Protein AF-A0A8I1V4I6-F1 (afdb_monomer)

Radius of gyration: 26.71 Å; Cα contacts (8 Å, |Δi|>4): 12; chains: 1; bounding box: 39×11×85 Å

Foldseek 3Di:
DVVVCCLVPPPVNVVVVVVVVVVVVVVVVVVVVCVVVVPDDDDCDVVNVVVVVVVVPDDDDD

Structure (mmCIF, N/CA/C/O backbone):
data_AF-A0A8I1V4I6-F1
#
_entry.id   AF-A0A8I1V4I6-F1
#
loop_
_atom_site.group_PDB
_atom_site.id
_atom_site.type_symbol
_atom_site.label_atom_id
_atom_site.label_alt_id
_atom_site.label_comp_id
_atom_site.label_asym_id
_atom_site.label_entity_id
_atom_site.label_seq_id
_atom_site.pdbx_PDB_ins_code
_atom_site.Cartn_x
_atom_site.Cartn_y
_atom_site.Cartn_z
_atom_site.occupancy
_atom_site.B_iso_or_equiv
_atom_site.auth_seq_id
_atom_site.auth_comp_id
_atom_site.auth_asym_id
_atom_site.auth_atom_id
_atom_site.pdbx_PDB_model_num
ATOM 1 N N . MET A 1 1 ? 1.489 1.231 -25.434 1.00 54.44 1 MET A N 1
ATOM 2 C CA . MET A 1 1 ? 1.794 0.597 -24.132 1.00 54.44 1 MET A CA 1
ATOM 3 C C . MET A 1 1 ? 3.313 0.503 -23.902 1.00 54.44 1 MET A C 1
ATOM 5 O O . MET A 1 1 ? 3.825 -0.585 -23.697 1.00 54.44 1 MET A O 1
ATOM 9 N N . LYS A 1 2 ? 4.064 1.616 -23.967 1.00 67.44 2 LYS A N 1
ATOM 10 C CA . LYS A 1 2 ? 5.517 1.605 -23.682 1.00 67.44 2 LYS A CA 1
ATOM 11 C C . LYS A 1 2 ? 5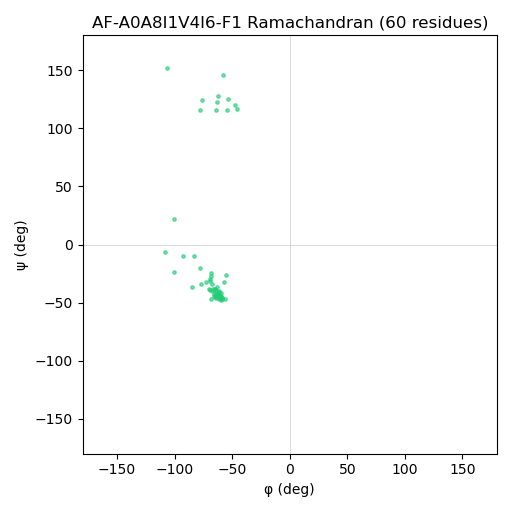.810 1.727 -22.181 1.00 67.44 2 LYS A C 1
ATOM 13 O O . LYS A 1 2 ? 6.667 1.022 -21.687 1.00 67.44 2 LYS A O 1
ATOM 18 N N . LEU A 1 3 ? 5.005 2.511 -21.458 1.00 71.19 3 LEU A N 1
ATOM 19 C CA . LEU A 1 3 ? 5.167 2.764 -20.020 1.00 71.19 3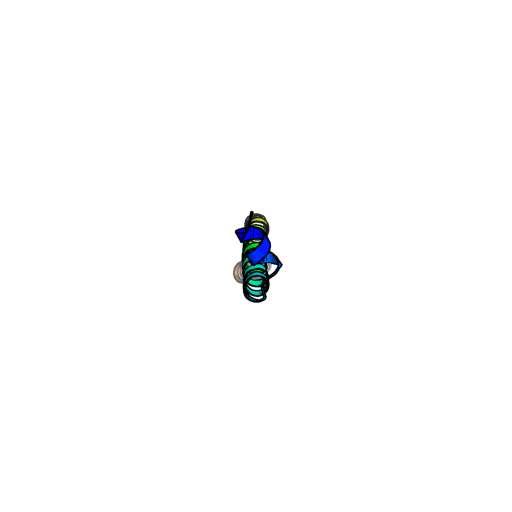 LEU A CA 1
ATOM 20 C C . LEU A 1 3 ? 5.038 1.522 -19.136 1.00 71.19 3 LEU A C 1
ATOM 22 O O . LEU A 1 3 ? 5.862 1.330 -18.258 1.00 71.19 3 LEU A O 1
ATOM 26 N N . LEU A 1 4 ? 4.030 0.674 -19.364 1.00 71.12 4 LEU A N 1
ATOM 27 C CA . LEU A 1 4 ? 3.901 -0.575 -18.603 1.00 71.12 4 LEU A CA 1
ATOM 28 C C . LEU A 1 4 ? 5.078 -1.512 -18.893 1.00 71.12 4 LEU A C 1
ATOM 30 O O . LEU A 1 4 ? 5.594 -2.139 -17.979 1.00 71.12 4 LEU A O 1
ATOM 34 N N . ASN A 1 5 ? 5.539 -1.561 -20.145 1.00 69.06 5 ASN A N 1
ATOM 35 C CA . ASN A 1 5 ? 6.687 -2.381 -20.513 1.00 69.06 5 ASN A CA 1
ATOM 36 C C . ASN A 1 5 ? 7.990 -1.829 -19.912 1.00 69.06 5 ASN A C 1
ATOM 38 O O . ASN A 1 5 ? 8.776 -2.603 -19.394 1.00 69.06 5 ASN A O 1
ATOM 42 N N . ASP A 1 6 ? 8.187 -0.508 -19.873 1.00 72.19 6 ASP A N 1
ATOM 43 C CA . ASP A 1 6 ? 9.309 0.111 -19.152 1.00 72.19 6 ASP A CA 1
ATOM 44 C C . ASP A 1 6 ? 9.235 -0.158 -17.644 1.00 72.19 6 ASP A C 1
ATOM 46 O O . ASP A 1 6 ? 10.259 -0.413 -17.015 1.00 72.19 6 ASP A O 1
ATOM 50 N N . LEU A 1 7 ? 8.032 -0.172 -17.059 1.00 74.75 7 LEU A N 1
ATOM 51 C CA . LEU A 1 7 ? 7.840 -0.430 -15.632 1.00 74.75 7 LEU A CA 1
ATOM 52 C C . LEU A 1 7 ? 8.144 -1.885 -15.242 1.00 74.75 7 LEU A C 1
ATOM 54 O O . LEU A 1 7 ? 8.572 -2.126 -14.123 1.00 74.75 7 LEU A O 1
ATOM 58 N N . PHE A 1 8 ? 7.955 -2.852 -16.142 1.00 71.56 8 PHE A N 1
ATOM 59 C CA . PHE A 1 8 ? 8.246 -4.266 -15.868 1.00 71.56 8 PHE A CA 1
ATOM 60 C C . PHE A 1 8 ? 9.583 -4.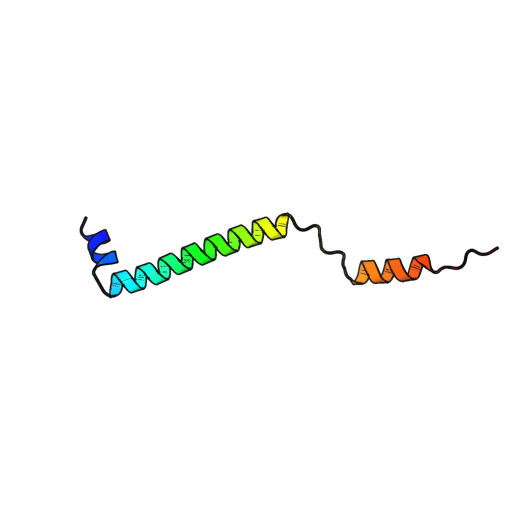756 -16.441 1.00 71.56 8 PHE A C 1
ATOM 62 O O . PHE A 1 8 ? 10.114 -5.748 -15.953 1.00 71.56 8 PHE A O 1
ATOM 69 N N . SER A 1 9 ? 10.123 -4.108 -17.477 1.00 72.62 9 SER A N 1
ATOM 70 C CA . SER A 1 9 ? 11.302 -4.587 -18.216 1.00 72.62 9 SER A CA 1
ATOM 71 C C . SER A 1 9 ? 12.581 -3.785 -17.969 1.00 72.62 9 SER A C 1
ATOM 73 O O . SER A 1 9 ? 13.629 -4.200 -18.453 1.00 72.62 9 SER A O 1
ATOM 75 N N . THR A 1 10 ? 12.530 -2.668 -17.236 1.00 77.31 10 THR A N 1
ATOM 76 C CA . THR A 1 10 ? 13.736 -1.915 -16.850 1.00 77.31 10 THR A CA 1
ATOM 77 C C . THR A 1 10 ? 14.061 -2.090 -15.368 1.00 77.31 10 THR A C 1
ATOM 79 O O . THR A 1 10 ? 13.162 -2.256 -14.539 1.00 77.31 10 THR A O 1
ATOM 82 N N . ASP A 1 11 ? 15.344 -1.983 -15.013 1.00 75.12 11 ASP A N 1
ATOM 83 C CA . ASP A 1 11 ? 15.815 -2.042 -13.619 1.00 75.12 11 ASP A CA 1
ATOM 84 C C . ASP A 1 11 ? 15.157 -0.968 -12.729 1.00 75.12 11 ASP A C 1
ATOM 86 O O . ASP A 1 11 ? 14.866 -1.200 -11.553 1.00 75.12 11 ASP A O 1
ATOM 90 N N . TYR A 1 12 ? 14.848 0.198 -13.309 1.00 74.12 12 TYR A N 1
ATOM 91 C CA . TYR A 1 12 ? 14.124 1.285 -12.641 1.00 74.12 12 TYR A CA 1
ATOM 92 C C . TYR A 1 12 ? 12.654 0.942 -12.386 1.00 74.12 12 TYR A C 1
ATOM 94 O O . TYR A 1 12 ? 12.099 1.280 -11.338 1.00 74.12 12 TYR A O 1
ATOM 102 N N . GLY A 1 13 ? 12.029 0.249 -13.335 1.00 82.25 13 GLY A N 1
ATOM 103 C CA . GLY A 1 13 ? 10.664 -0.233 -13.217 1.00 82.25 13 GLY A CA 1
ATOM 104 C C . GLY A 1 13 ? 10.505 -1.253 -12.089 1.00 82.25 13 GLY A C 1
ATOM 105 O O . GLY A 1 13 ? 9.611 -1.115 -11.253 1.00 82.25 13 GLY A O 1
ATOM 106 N N . LEU A 1 14 ? 11.439 -2.202 -11.981 1.00 82.62 14 LEU A N 1
ATOM 107 C CA . LEU A 1 14 ? 11.437 -3.198 -10.908 1.00 82.62 14 LEU A CA 1
ATOM 108 C C . LEU A 1 14 ? 11.575 -2.555 -9.517 1.00 82.62 14 LEU A C 1
ATOM 110 O O . LEU A 1 14 ? 10.825 -2.901 -8.603 1.00 82.62 14 LEU A O 1
ATOM 114 N N . MET A 1 15 ? 12.466 -1.567 -9.366 1.00 86.12 15 MET A N 1
ATOM 115 C CA . MET A 1 15 ? 12.574 -0.775 -8.131 1.00 86.12 15 MET A CA 1
ATOM 116 C C . MET A 1 15 ? 11.267 -0.041 -7.795 1.00 86.12 15 MET A C 1
ATOM 118 O O . MET A 1 15 ? 10.828 -0.038 -6.642 1.00 86.12 15 MET A O 1
ATOM 122 N N . SER A 1 16 ? 10.605 0.536 -8.802 1.00 85.94 16 SER A N 1
ATOM 123 C CA . SER A 1 16 ? 9.307 1.194 -8.631 1.00 85.94 16 SER A CA 1
ATOM 124 C C . SER A 1 16 ? 8.211 0.209 -8.204 1.00 85.94 16 SER A C 1
ATOM 126 O O . SER A 1 16 ? 7.457 0.507 -7.279 1.00 85.94 16 SER A O 1
ATOM 128 N N . ILE A 1 17 ? 8.158 -0.989 -8.795 1.00 89.19 17 ILE A N 1
ATOM 129 C CA . ILE A 1 17 ? 7.188 -2.040 -8.445 1.00 89.19 17 ILE A CA 1
ATOM 130 C C . ILE A 1 17 ? 7.353 -2.492 -6.997 1.00 89.19 17 ILE A C 1
ATOM 132 O O . ILE A 1 17 ? 6.351 -2.671 -6.308 1.00 89.19 17 ILE A O 1
ATOM 136 N N . ILE A 1 18 ? 8.588 -2.643 -6.512 1.00 90.12 18 ILE A N 1
ATOM 137 C CA . IL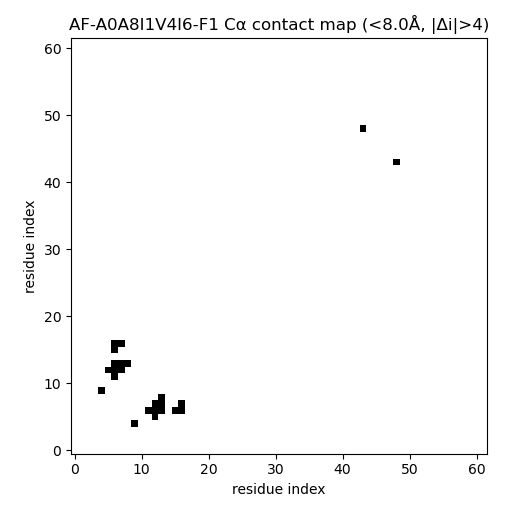E A 1 18 ? 8.844 -2.991 -5.108 1.00 90.12 18 ILE A CA 1
ATOM 138 C C . ILE A 1 18 ? 8.292 -1.898 -4.185 1.00 90.12 18 ILE A C 1
ATOM 140 O O . ILE A 1 18 ? 7.591 -2.206 -3.219 1.00 90.12 18 ILE A O 1
ATOM 144 N N . GLY A 1 19 ? 8.543 -0.625 -4.505 1.00 90.94 19 GLY A N 1
ATOM 145 C CA . GLY A 1 19 ? 7.994 0.505 -3.754 1.00 90.94 19 GLY A CA 1
ATOM 146 C C . GLY A 1 19 ? 6.463 0.538 -3.770 1.00 90.94 19 GLY A C 1
ATOM 147 O O . GLY A 1 19 ? 5.836 0.656 -2.720 1.00 90.94 19 GLY A O 1
ATOM 148 N N . ILE A 1 20 ? 5.848 0.368 -4.942 1.00 92.12 20 ILE A N 1
ATOM 149 C CA . ILE A 1 20 ? 4.386 0.328 -5.102 1.00 92.12 20 ILE A CA 1
ATOM 150 C C . ILE A 1 20 ? 3.792 -0.856 -4.329 1.00 92.12 20 ILE A C 1
ATOM 152 O O . ILE A 1 20 ? 2.819 -0.687 -3.595 1.00 92.12 20 ILE A O 1
ATOM 156 N N . GLY A 1 21 ? 4.399 -2.039 -4.430 1.00 94.19 21 GLY A N 1
ATOM 157 C CA . GLY A 1 21 ? 3.995 -3.228 -3.685 1.00 94.19 21 GLY A CA 1
ATOM 158 C C . GLY A 1 21 ? 4.066 -3.004 -2.176 1.00 94.19 21 GLY A C 1
ATOM 159 O O . GLY A 1 21 ? 3.113 -3.315 -1.465 1.00 94.19 21 GLY A O 1
ATOM 160 N N . PHE A 1 22 ? 5.142 -2.384 -1.686 1.00 94.88 22 PHE A N 1
ATOM 161 C CA . PHE A 1 22 ? 5.275 -2.022 -0.277 1.00 94.88 22 PHE A CA 1
ATOM 162 C C . PHE A 1 22 ? 4.191 -1.034 0.175 1.00 94.88 22 PHE A C 1
ATOM 164 O O . PHE A 1 22 ? 3.577 -1.243 1.223 1.00 94.88 22 PHE A O 1
ATOM 171 N N . MET A 1 23 ? 3.898 -0.003 -0.626 1.00 95.75 23 MET A N 1
ATOM 172 C CA . MET A 1 23 ? 2.838 0.968 -0.327 1.00 95.75 23 MET A CA 1
ATOM 173 C C . MET A 1 23 ? 1.463 0.297 -0.232 1.00 95.75 23 MET A C 1
ATOM 175 O O . MET A 1 23 ? 0.723 0.554 0.718 1.00 95.75 23 MET A O 1
ATOM 179 N N . ILE A 1 24 ? 1.133 -0.605 -1.164 1.00 96.38 24 ILE A N 1
ATOM 180 C CA . ILE A 1 24 ? -0.132 -1.356 -1.147 1.00 96.38 24 ILE A CA 1
ATOM 181 C C . ILE A 1 24 ? -0.193 -2.297 0.065 1.00 96.38 24 ILE A C 1
ATOM 183 O O . ILE A 1 24 ? -1.211 -2.336 0.759 1.00 96.38 24 ILE A O 1
ATOM 187 N N . CYS A 1 25 ? 0.891 -3.018 0.362 1.00 96.31 25 CYS A N 1
ATOM 188 C CA . CYS A 1 25 ? 0.981 -3.887 1.536 1.00 96.31 25 CYS A CA 1
ATOM 189 C C . CYS A 1 25 ? 0.761 -3.109 2.839 1.00 96.31 25 CYS A C 1
ATOM 191 O O . CYS A 1 25 ? -0.015 -3.546 3.690 1.00 96.31 25 CYS A O 1
ATOM 193 N N . MET A 1 26 ? 1.398 -1.945 2.985 1.00 96.12 26 MET A N 1
ATOM 194 C CA . MET A 1 26 ? 1.219 -1.079 4.151 1.00 96.12 26 MET A CA 1
ATOM 195 C C . MET A 1 26 ? -0.204 -0.526 4.232 1.00 96.12 26 MET A C 1
ATOM 197 O O . MET A 1 26 ? -0.807 -0.557 5.303 1.00 96.12 26 MET A O 1
ATOM 201 N N . ALA A 1 27 ? -0.784 -0.092 3.112 1.00 95.38 27 ALA A N 1
ATOM 202 C CA . ALA A 1 27 ? -2.169 0.371 3.075 1.00 95.38 27 ALA A CA 1
ATOM 203 C C . ALA A 1 27 ? -3.148 -0.725 3.535 1.00 95.38 27 ALA A C 1
ATOM 205 O O . ALA A 1 27 ? -3.995 -0.479 4.395 1.00 95.38 27 ALA A O 1
ATOM 206 N N . ALA A 1 28 ? -2.992 -1.955 3.037 1.00 95.56 28 ALA A N 1
ATOM 207 C CA . ALA A 1 28 ? -3.807 -3.096 3.449 1.00 95.56 28 ALA A CA 1
ATOM 208 C C . ALA A 1 28 ? -3.602 -3.456 4.932 1.00 95.56 28 ALA A C 1
ATOM 210 O O . ALA A 1 28 ? -4.571 -3.748 5.637 1.00 95.56 28 ALA A O 1
ATOM 211 N N . PHE A 1 29 ? -2.359 -3.397 5.422 1.00 94.62 29 PHE A N 1
ATOM 212 C CA . PHE A 1 29 ? -2.042 -3.601 6.834 1.00 94.62 29 PHE A CA 1
ATOM 213 C C . PHE A 1 29 ? -2.761 -2.585 7.725 1.00 94.62 29 PHE A C 1
ATOM 215 O O . PHE A 1 29 ? -3.408 -2.983 8.692 1.00 94.62 29 PHE A O 1
ATOM 222 N N . PHE A 1 30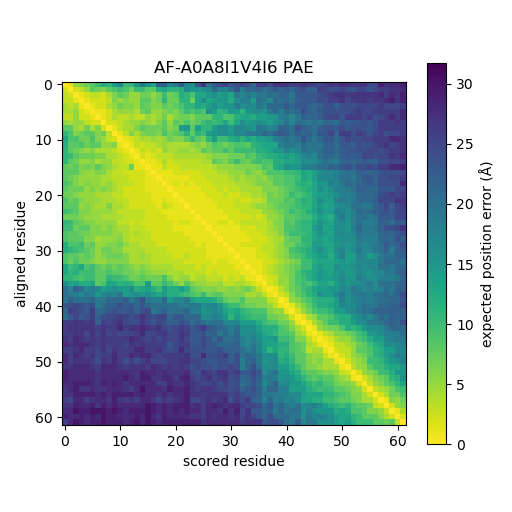 ? -2.708 -1.295 7.385 1.00 92.00 30 PHE A N 1
ATOM 223 C CA . PHE A 1 30 ? -3.380 -0.256 8.161 1.00 92.00 30 PHE A CA 1
ATOM 224 C C . PHE A 1 30 ? -4.896 -0.412 8.138 1.00 92.00 30 PHE A C 1
ATOM 226 O O . PHE A 1 30 ? -5.520 -0.368 9.194 1.00 92.00 30 PHE A O 1
ATOM 233 N N . VAL A 1 31 ? -5.495 -0.673 6.973 1.00 94.31 31 VAL A N 1
ATOM 234 C CA . VAL A 1 31 ? -6.938 -0.946 6.876 1.00 94.31 31 VAL A CA 1
ATOM 235 C C . VAL A 1 31 ? -7.321 -2.120 7.777 1.00 94.31 31 VAL A C 1
ATOM 237 O O . VAL A 1 31 ? -8.252 -2.007 8.574 1.00 94.31 31 VAL A O 1
ATOM 240 N N . ARG A 1 32 ? -6.565 -3.223 7.733 1.00 90.19 32 ARG A N 1
ATOM 241 C CA . ARG A 1 32 ? -6.787 -4.369 8.621 1.00 90.19 32 ARG A CA 1
ATOM 242 C C . ARG A 1 32 ? -6.620 -3.993 10.094 1.00 90.19 32 ARG A C 1
ATOM 244 O O . ARG A 1 32 ? -7.452 -4.387 10.903 1.00 90.19 32 ARG A O 1
ATOM 251 N N . MET A 1 33 ? -5.578 -3.243 10.445 1.00 89.06 33 MET A N 1
ATOM 252 C CA . MET A 1 33 ? -5.322 -2.790 11.813 1.00 89.06 33 MET A CA 1
ATOM 253 C C . MET A 1 33 ? -6.489 -1.958 12.347 1.00 89.06 33 MET A C 1
ATOM 255 O O . MET A 1 33 ? -6.956 -2.224 13.451 1.00 89.06 33 MET A O 1
ATOM 259 N N . PHE A 1 34 ? -6.994 -0.999 11.569 1.00 87.50 34 PHE A N 1
ATOM 260 C CA . PHE A 1 34 ? -8.139 -0.182 11.968 1.00 87.50 34 PHE A CA 1
ATOM 261 C C . PHE A 1 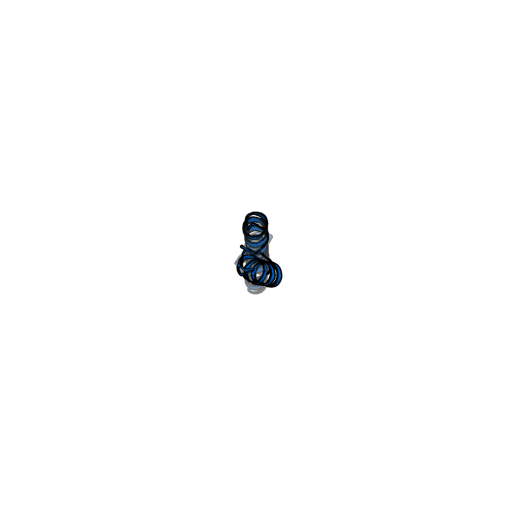34 ? -9.407 -1.024 12.120 1.00 87.50 34 PHE A C 1
ATOM 263 O O . PHE A 1 34 ? -10.065 -0.931 13.151 1.00 87.50 34 PHE A O 1
ATOM 270 N N . LEU A 1 35 ? -9.709 -1.914 11.169 1.00 87.00 35 LEU A N 1
ATOM 271 C CA . LEU A 1 35 ? -10.880 -2.797 11.247 1.00 87.00 35 LEU A CA 1
ATOM 272 C C . LEU A 1 35 ? -10.834 -3.746 12.453 1.00 87.00 35 LEU A C 1
ATOM 274 O O . LEU A 1 35 ? -11.856 -3.975 13.100 1.00 87.00 35 LEU A O 1
ATOM 278 N N . VAL A 1 36 ? -9.659 -4.292 12.772 1.00 83.75 36 VAL A N 1
ATOM 279 C CA . VAL A 1 36 ? -9.467 -5.139 13.956 1.00 83.75 36 VAL A CA 1
ATOM 280 C C . VAL A 1 36 ? -9.599 -4.303 15.227 1.00 83.75 36 VAL A C 1
ATOM 282 O O . VAL A 1 36 ? -10.338 -4.684 16.131 1.00 83.75 36 VAL A O 1
ATOM 285 N N . LYS A 1 37 ? -8.945 -3.137 15.292 1.00 74.50 37 LYS A N 1
ATOM 286 C CA . LYS A 1 37 ? -8.925 -2.309 16.502 1.00 74.50 37 LYS A CA 1
ATOM 287 C C . LYS A 1 37 ? -10.273 -1.667 16.820 1.00 74.50 37 LYS A C 1
ATOM 289 O O . LYS A 1 37 ? -10.587 -1.493 17.990 1.00 74.50 37 LYS A O 1
ATOM 294 N N . MET A 1 38 ? -11.072 -1.353 15.802 1.00 73.38 38 MET A N 1
ATOM 295 C CA . MET A 1 38 ? -12.439 -0.849 15.968 1.00 73.38 38 MET A CA 1
ATOM 296 C C . MET A 1 38 ? -13.405 -1.905 16.522 1.00 73.38 38 MET A C 1
ATOM 298 O O . MET A 1 38 ? -14.405 -1.536 17.129 1.00 73.38 38 MET A O 1
ATOM 302 N N . ASN A 1 39 ? -13.122 -3.198 16.326 1.00 69.88 39 ASN A N 1
ATOM 303 C CA . ASN A 1 39 ? -13.947 -4.296 16.841 1.00 69.88 39 ASN A CA 1
ATOM 304 C C . ASN A 1 39 ? -13.486 -4.819 18.209 1.00 69.88 39 ASN A C 1
ATOM 306 O O . ASN A 1 39 ? -14.200 -5.608 18.828 1.00 69.88 39 ASN A O 1
ATOM 310 N N . GLU A 1 40 ? -12.316 -4.405 18.701 1.00 69.56 40 GLU A N 1
ATOM 311 C CA . GLU A 1 40 ? -11.922 -4.719 20.070 1.00 69.56 40 GLU A CA 1
ATOM 312 C C . GLU A 1 40 ? -12.693 -3.811 21.039 1.00 69.56 40 GLU A C 1
ATOM 314 O O . GLU A 1 40 ? -12.605 -2.583 20.926 1.00 69.56 40 GLU A O 1
ATOM 319 N N . PRO A 1 41 ? -13.425 -4.369 22.024 1.00 68.19 41 PRO A N 1
ATOM 320 C CA . PRO A 1 41 ? -13.966 -3.550 23.096 1.00 68.19 41 PRO A CA 1
ATOM 321 C C . PRO A 1 41 ? -12.800 -2.833 23.793 1.00 68.19 41 PRO A C 1
ATOM 323 O O . PRO A 1 41 ? -11.711 -3.415 23.895 1.00 68.19 41 PRO A O 1
ATOM 326 N N . PRO A 1 42 ? -13.000 -1.591 24.280 1.00 70.38 42 PRO A N 1
ATOM 327 C CA . PRO A 1 42 ? -11.975 -0.850 25.002 1.00 70.38 42 PRO A CA 1
ATOM 328 C C . PRO A 1 42 ? -11.341 -1.779 26.031 1.00 70.38 42 PRO A C 1
ATOM 330 O O . PRO A 1 42 ? -12.047 -2.297 26.902 1.00 70.38 42 PRO A O 1
ATOM 333 N N . GLN A 1 43 ? -10.043 -2.065 25.880 1.00 68.38 43 GLN A N 1
ATOM 334 C CA . GLN A 1 43 ? -9.375 -2.990 26.786 1.00 68.38 43 GLN A CA 1
ATOM 335 C C . GLN A 1 43 ? -9.626 -2.493 28.211 1.00 68.38 43 GLN A C 1
ATOM 337 O O . GLN A 1 43 ? -9.370 -1.313 28.476 1.00 68.38 43 GLN A O 1
ATOM 342 N N . PRO A 1 44 ? -10.175 -3.331 29.115 1.00 68.12 44 PR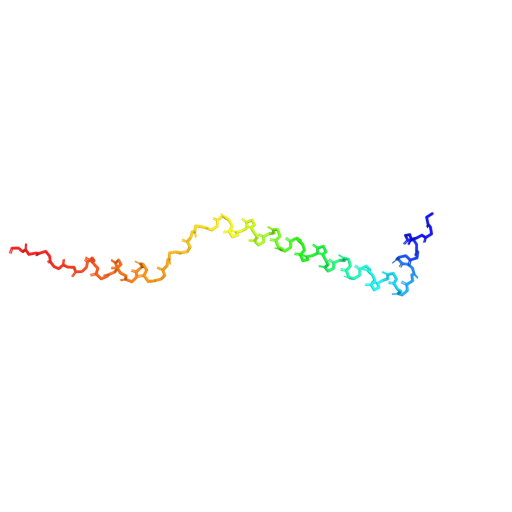O A N 1
ATOM 343 C CA . PRO A 1 44 ? -10.455 -2.902 30.470 1.00 68.12 44 PRO A CA 1
ATOM 344 C C . PRO A 1 44 ? -9.160 -2.358 31.047 1.00 68.12 44 PRO A C 1
ATOM 346 O O . PRO A 1 44 ? -8.184 -3.103 31.153 1.00 68.12 44 PRO A O 1
ATOM 349 N N . ASN A 1 45 ? -9.149 -1.062 31.365 1.00 76.12 45 ASN A N 1
ATOM 350 C CA . ASN A 1 45 ? -8.001 -0.411 31.971 1.00 76.12 45 ASN A CA 1
ATOM 351 C C . ASN A 1 45 ? -7.529 -1.314 33.129 1.00 76.12 45 ASN A C 1
ATOM 353 O O . ASN A 1 45 ? -8.339 -1.602 34.018 1.00 76.12 45 ASN A O 1
ATOM 357 N N . PRO A 1 46 ? -6.281 -1.817 33.130 1.00 67.06 46 PRO A N 1
ATOM 358 C CA . PRO A 1 46 ? -5.804 -2.696 34.194 1.00 67.06 46 PRO A CA 1
ATOM 359 C C . PRO A 1 46 ? -5.960 -2.048 35.581 1.00 67.06 46 PRO A C 1
ATOM 361 O O . PRO A 1 46 ? -6.224 -2.754 36.555 1.00 67.06 46 PRO A O 1
ATOM 364 N N . ALA A 1 47 ? -5.955 -0.709 35.660 1.00 64.56 47 ALA A N 1
ATOM 365 C CA . ALA A 1 47 ? -6.296 0.031 36.874 1.00 64.56 47 ALA A CA 1
ATOM 366 C C . ALA A 1 47 ? -7.775 -0.123 37.291 1.00 64.56 47 ALA A C 1
ATOM 368 O O . ALA A 1 47 ? -8.069 -0.279 38.473 1.00 64.56 47 ALA A O 1
ATOM 369 N N . ALA A 1 48 ? -8.719 -0.163 36.344 1.00 64.44 48 ALA A N 1
ATOM 370 C CA . ALA A 1 48 ? -10.138 -0.392 36.632 1.00 64.44 48 ALA A CA 1
ATOM 371 C C . ALA A 1 48 ? -10.411 -1.819 37.145 1.00 64.44 48 ALA A C 1
ATOM 373 O O . ALA A 1 48 ? -11.269 -2.011 38.009 1.00 64.44 48 ALA A O 1
ATOM 374 N N . LYS A 1 49 ? -9.656 -2.823 36.668 1.00 63.59 49 LYS A N 1
ATOM 375 C CA . LYS A 1 49 ? -9.710 -4.191 37.217 1.00 63.59 49 LYS A CA 1
ATOM 376 C C . LYS A 1 49 ? -9.154 -4.266 38.642 1.00 63.59 49 LYS A C 1
ATOM 378 O O . LYS A 1 49 ? -9.757 -4.938 39.476 1.00 63.59 49 LYS A O 1
ATOM 383 N N . ALA A 1 50 ? -8.062 -3.557 38.933 1.00 63.69 50 ALA A N 1
ATOM 384 C CA . ALA A 1 50 ? -7.469 -3.515 40.271 1.00 63.69 50 ALA A CA 1
ATOM 385 C C . ALA A 1 50 ? -8.417 -2.884 41.311 1.00 63.69 50 ALA A C 1
ATOM 387 O O . ALA A 1 50 ? -8.608 -3.437 42.393 1.00 63.69 50 ALA A O 1
ATOM 388 N N . LEU A 1 51 ? -9.095 -1.788 40.953 1.00 62.88 51 LEU A N 1
ATOM 389 C CA . LEU A 1 51 ? -10.076 -1.124 41.823 1.00 62.88 51 LEU A CA 1
ATOM 390 C C . LEU A 1 51 ? -11.305 -2.009 42.109 1.00 62.88 51 LEU A C 1
ATOM 392 O O . LEU A 1 51 ? -11.782 -2.065 43.244 1.00 62.88 51 LEU A O 1
ATOM 396 N N . LYS A 1 52 ? -11.788 -2.772 41.115 1.00 60.94 52 LYS A N 1
ATOM 397 C CA . LYS A 1 52 ? -12.898 -3.729 41.303 1.00 60.94 52 LYS A CA 1
ATOM 398 C C . LYS A 1 52 ? -12.530 -4.932 42.183 1.00 60.94 52 LYS A C 1
ATOM 400 O O . LYS A 1 52 ? -13.414 -5.513 42.811 1.00 60.94 52 LYS A O 1
ATOM 405 N N . GLY A 1 53 ? -11.255 -5.321 42.230 1.00 61.16 53 GLY A N 1
ATOM 406 C CA . GLY A 1 53 ? -10.764 -6.393 43.105 1.00 61.16 53 GLY A CA 1
ATOM 407 C C . GLY A 1 53 ? -10.707 -5.994 44.584 1.00 61.16 53 GLY A C 1
ATOM 408 O O . GLY A 1 53 ? -10.957 -6.829 45.452 1.00 61.16 53 GLY A O 1
ATOM 409 N N . GLY A 1 54 ? -10.447 -4.713 44.872 1.00 61.62 54 GLY A N 1
ATOM 410 C CA . GLY A 1 54 ? -10.390 -4.179 46.239 1.00 61.62 54 GLY A CA 1
ATOM 411 C C . GLY A 1 54 ? -11.762 -3.955 46.881 1.00 61.62 54 GLY A C 1
ATOM 412 O O . GLY A 1 54 ? -11.922 -4.175 48.076 1.00 61.62 54 GLY A O 1
ATOM 413 N N . SER A 1 55 ? -12.777 -3.581 46.094 1.00 59.53 55 SER A N 1
ATOM 414 C CA . SER A 1 55 ? -14.122 -3.300 46.626 1.00 59.53 55 SER A CA 1
ATOM 415 C C . SER A 1 55 ? -14.952 -4.551 46.943 1.00 59.53 55 SER A C 1
ATOM 417 O O . SER A 1 55 ? -15.912 -4.452 47.700 1.00 59.53 55 SER A O 1
ATOM 419 N N . GLN A 1 56 ? -14.620 -5.714 46.370 1.00 61.91 56 GLN A N 1
ATOM 420 C CA . GLN A 1 56 ? -15.373 -6.963 46.584 1.00 61.91 56 GLN A CA 1
ATOM 421 C C . GLN A 1 56 ? -14.971 -7.713 47.865 1.00 61.91 56 GLN A C 1
ATOM 423 O O . GLN A 1 56 ? -15.656 -8.652 48.252 1.00 61.91 56 GLN A O 1
ATOM 428 N N . ASN A 1 57 ? -13.888 -7.297 48.530 1.00 58.56 57 ASN A N 1
ATOM 429 C CA . ASN A 1 57 ? -13.399 -7.892 49.778 1.00 58.56 57 ASN A CA 1
ATOM 430 C C . ASN A 1 57 ? -13.787 -7.080 51.025 1.00 58.56 57 ASN A C 1
ATOM 432 O O . ASN A 1 57 ? -13.127 -7.194 52.055 1.00 58.56 57 ASN A O 1
ATOM 436 N N . LEU A 1 58 ? -14.833 -6.248 50.961 1.00 66.56 58 LEU A N 1
ATOM 437 C CA . LEU A 1 58 ? -15.322 -5.576 52.163 1.00 66.56 58 LEU A CA 1
ATOM 438 C C . LEU A 1 58 ? -16.149 -6.578 52.993 1.00 66.56 58 LEU A C 1
ATOM 440 O O . LEU A 1 58 ? -17.187 -7.035 52.507 1.00 66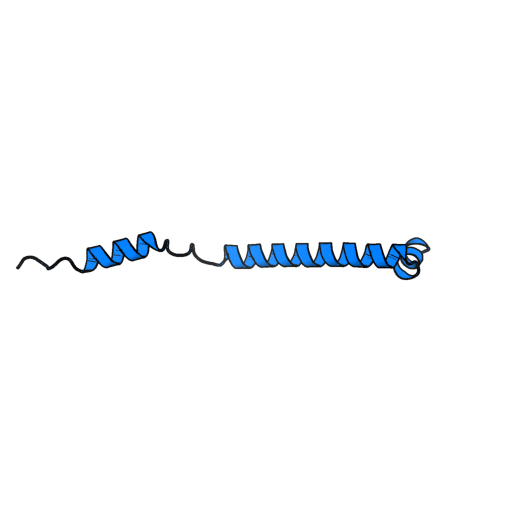.56 58 LEU A O 1
ATOM 444 N N . PRO A 1 59 ? -15.727 -6.952 54.217 1.00 67.69 59 PRO A N 1
ATOM 445 C CA . PRO A 1 59 ? -16.537 -7.807 55.072 1.00 67.69 59 PRO A CA 1
ATOM 446 C C . PRO A 1 59 ? -17.853 -7.096 55.399 1.00 67.69 59 PRO A C 1
ATOM 448 O O . PRO A 1 59 ? -17.856 -5.947 55.844 1.00 67.69 59 PRO A O 1
ATOM 451 N N . HIS A 1 60 ? -18.974 -7.778 55.160 1.00 68.06 60 HIS A N 1
ATOM 452 C CA . HIS A 1 60 ? -20.283 -7.277 55.559 1.00 68.06 60 HIS A CA 1
ATOM 453 C C . HIS A 1 60 ? -20.340 -7.164 57.092 1.00 68.06 60 HIS A C 1
ATOM 455 O O . HIS A 1 60 ? -20.118 -8.175 57.767 1.00 68.06 60 HIS A O 1
ATOM 461 N N . PRO A 1 61 ? -20.628 -5.970 57.647 1.00 71.38 61 PRO A N 1
ATOM 462 C CA . PRO A 1 61 ? -20.860 -5.821 59.076 1.00 71.38 61 PRO A CA 1
ATOM 463 C C . PRO A 1 61 ? -22.122 -6.614 59.431 1.00 71.38 61 PRO A C 1
ATOM 465 O O . PRO A 1 61 ? -23.198 -6.337 58.900 1.00 71.38 61 PRO A O 1
ATOM 468 N N . ARG A 1 62 ? -21.951 -7.654 60.252 1.00 65.50 62 ARG A N 1
ATOM 469 C CA . ARG A 1 62 ? -23.055 -8.346 60.924 1.00 65.50 62 ARG A CA 1
ATOM 470 C C . ARG A 1 62 ? -23.480 -7.567 62.155 1.00 65.50 62 ARG A C 1
ATOM 472 O O . ARG A 1 62 ? -22.570 -7.053 62.841 1.00 65.50 62 ARG A O 1
#

Mean predicted aligned error: 13.84 Å

pLDDT: mean 76.79, std 12.3, rang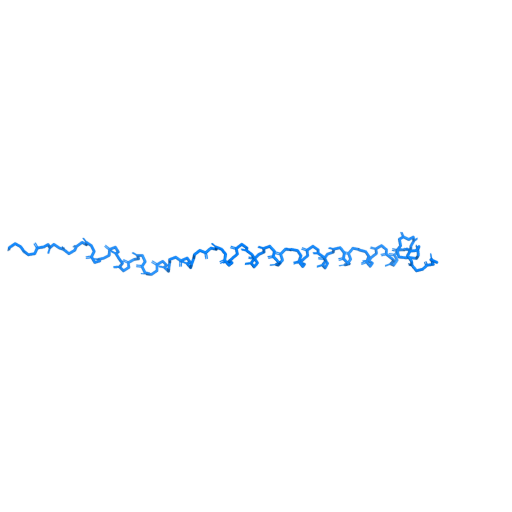e [54.44, 96.38]

Sequence (62 aa):
MKLLNDLFSTDYGLMSIIGIGFMICMAAFFVRMFLVKMNEPPQPNPAAKALKGGSQNLPHPR

Solvent-accessible surface area (backbone atoms only — not comparable to full-atom values): 3746 Å² total; per-residue (Å²): 125,63,66,66,47,44,39,70,73,33,78,68,17,49,55,48,49,53,53,51,50,49,52,51,52,50,52,51,50,50,54,49,49,50,60,53,56,71,69,48,72,80,74,75,51,69,68,60,55,53,56,57,61,62,66,73,69,63,80,78,87,125

Secondary structure (DSSP, 8-state):
-HHHHHHHHSHHHHHHHHHHHHHHHHHHHHHHHHHHHHHSPPPPPHHHHHHHHHHTT-----